Protein AF-A0AA36MBX3-F1 (afdb_monomer_lite)

Secondary structure (DSSP, 8-state):
----S-GGGS--TTHHHHS---HHHHTTSPPPP-S-------HHHHHHHHHHHHHHHSTTTSS-TT--SS----S-TTTS--S---HHHHHHHHHHHHHTTT-GGGT----SS--------SS--GGGG---

pLDDT: mean 80.59, std 15.84, range [25.23, 97.56]

Organism: Cylicocyclus nassatus (NCBI:txid53992)

Radius of gyration: 16.67 Å; chains: 1; bounding box: 42×42×41 Å

Foldseek 3Di:
DDDDLDCLVADDPVLCVLQPDDSVLLSVDDQDDPPDDDADDDPLSVVLVVSLVVLVVVPCNQPNPQADPDFQADPPNRPDGRSHYRSSSSSSSSSVCVVVVSDCVVPDDDDPVDDDDDDDDPDDDVVNVDPD

Structure (mmCIF, N/CA/C/O backbone):
data_AF-A0AA36MBX3-F1
#
_entry.id   AF-A0AA36MBX3-F1
#
loop_
_atom_site.group_PDB
_atom_site.id
_atom_site.type_symbol
_atom_site.label_atom_id
_atom_site.label_alt_id
_atom_site.label_comp_id
_atom_site.label_asym_id
_atom_site.label_entity_id
_atom_site.label_seq_id
_atom_site.pdbx_PDB_ins_code
_atom_site.Cartn_x
_atom_site.Cartn_y
_atom_site.Cartn_z
_atom_site.occupancy
_atom_site.B_iso_or_equiv
_atom_site.auth_seq_id
_atom_site.auth_comp_id
_atom_site.auth_asym_id
_atom_site.auth_atom_id
_atom_site.pdbx_PDB_model_num
ATOM 1 N N . MET A 1 1 ? -0.792 21.726 -11.805 1.00 30.78 1 MET A N 1
ATOM 2 C CA . MET A 1 1 ? 0.435 21.254 -11.129 1.00 30.78 1 MET A CA 1
ATOM 3 C C . MET A 1 1 ? 0.427 21.841 -9.730 1.00 30.78 1 MET A C 1
ATOM 5 O O . MET A 1 1 ? 0.335 23.051 -9.612 1.00 30.78 1 MET A O 1
ATOM 9 N N . GLY A 1 2 ? 0.391 21.002 -8.697 1.00 25.23 2 GLY A N 1
ATOM 10 C CA . GLY A 1 2 ? 0.215 21.434 -7.307 1.00 25.23 2 GLY A CA 1
ATOM 11 C C . GLY A 1 2 ? -0.152 20.247 -6.420 1.00 25.23 2 GLY A C 1
ATOM 12 O O . GLY A 1 2 ? -1.241 20.208 -5.860 1.00 25.23 2 GLY A O 1
ATOM 13 N N . GLY A 1 3 ? 0.713 19.229 -6.388 1.00 30.06 3 GLY A N 1
ATOM 14 C CA . GLY A 1 3 ? 0.575 18.087 -5.484 1.00 30.06 3 GLY A CA 1
ATOM 15 C C . GLY A 1 3 ? 0.949 18.525 -4.072 1.00 30.06 3 GLY A C 1
ATOM 16 O O . GLY A 1 3 ? 2.128 18.625 -3.740 1.00 30.06 3 GLY A O 1
ATOM 17 N N . LEU A 1 4 ? -0.053 18.880 -3.270 1.00 31.73 4 LEU A N 1
ATOM 18 C CA . LEU A 1 4 ? 0.134 19.299 -1.884 1.00 31.73 4 LEU A CA 1
ATOM 19 C C . LEU A 1 4 ? 0.642 18.128 -1.027 1.00 31.73 4 LEU A C 1
ATOM 21 O O . LEU A 1 4 ? 0.039 17.056 -0.965 1.00 31.73 4 LEU A O 1
ATOM 25 N N . ARG A 1 5 ? 1.771 18.387 -0.359 1.00 34.53 5 ARG A N 1
ATOM 26 C CA . ARG A 1 5 ? 2.556 17.526 0.541 1.00 34.53 5 ARG A CA 1
ATOM 27 C C . ARG A 1 5 ? 1.818 17.146 1.841 1.00 34.53 5 ARG A C 1
ATOM 29 O O . ARG A 1 5 ? 2.301 17.446 2.929 1.00 34.53 5 ARG A O 1
ATOM 36 N N . HIS A 1 6 ? 0.664 16.486 1.766 1.00 38.78 6 HIS A N 1
ATOM 37 C CA . HIS A 1 6 ? -0.092 16.090 2.972 1.00 38.78 6 HIS A CA 1
ATOM 38 C C . HIS A 1 6 ? -0.413 14.589 3.074 1.00 38.78 6 HIS A C 1
ATOM 40 O O . HIS A 1 6 ? -1.123 14.162 3.979 1.00 38.78 6 HIS A O 1
ATOM 46 N N . GLN A 1 7 ? 0.188 13.741 2.233 1.00 41.81 7 GLN A N 1
ATOM 47 C CA . GLN A 1 7 ? 0.004 12.279 2.279 1.00 41.81 7 GLN A CA 1
ATOM 48 C C . GLN A 1 7 ? 0.804 11.561 3.387 1.00 41.81 7 GLN A C 1
ATOM 50 O O . GLN A 1 7 ? 0.848 10.333 3.425 1.00 41.81 7 GLN A O 1
ATOM 55 N N . HIS A 1 8 ? 1.412 12.283 4.333 1.00 41.00 8 HIS A N 1
ATOM 56 C CA . HIS A 1 8 ? 2.176 11.677 5.436 1.00 41.00 8 HIS A CA 1
ATOM 57 C C . HIS A 1 8 ? 1.307 11.014 6.516 1.00 41.00 8 HIS A C 1
ATOM 59 O O . HIS A 1 8 ? 1.835 10.342 7.395 1.00 41.00 8 HIS A O 1
ATOM 65 N N . SER A 1 9 ? -0.016 11.151 6.419 1.00 40.88 9 SER A N 1
ATOM 66 C CA . SER A 1 9 ? -0.982 10.447 7.264 1.00 40.88 9 SER A CA 1
ATOM 67 C C . SER A 1 9 ? -1.214 8.988 6.847 1.00 40.88 9 SER A C 1
ATOM 69 O O . SER A 1 9 ? -2.046 8.308 7.448 1.00 40.88 9 SER A O 1
ATOM 71 N N . SER A 1 10 ? -0.538 8.505 5.801 1.00 47.41 10 SER A N 1
ATOM 72 C CA . SER A 1 10 ? -0.934 7.263 5.138 1.00 47.41 10 SER A CA 1
ATOM 73 C C . SER A 1 10 ? -0.532 5.976 5.862 1.00 47.41 10 SER A C 1
ATOM 75 O O . SER A 1 10 ? -0.546 4.913 5.268 1.00 47.41 10 SER A O 1
ATOM 77 N N . THR A 1 11 ? -0.125 6.039 7.126 1.00 52.78 11 THR A N 1
ATOM 78 C CA . THR A 1 11 ? 0.327 4.848 7.850 1.00 52.78 11 THR A CA 1
ATOM 79 C C . THR A 1 11 ? 0.183 5.111 9.329 1.00 52.78 11 THR A C 1
ATOM 81 O O . THR A 1 11 ? 0.957 5.855 9.926 1.00 52.78 11 THR A O 1
ATOM 84 N N . ILE A 1 12 ? -0.876 4.557 9.904 1.00 61.91 12 ILE A N 1
ATOM 85 C CA . ILE A 1 12 ? -1.033 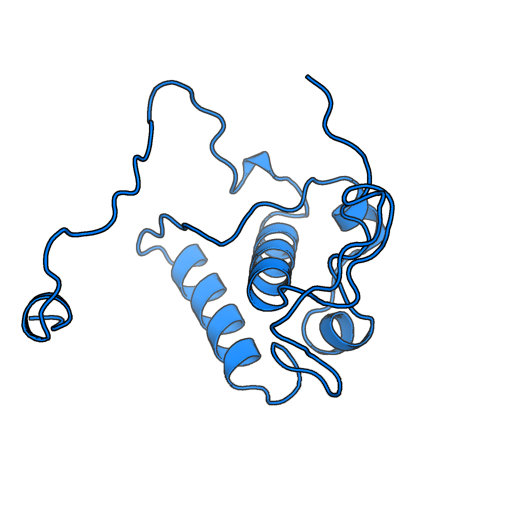4.507 11.352 1.00 61.91 12 ILE A CA 1
ATOM 86 C C . ILE A 1 12 ? 0.076 3.621 11.911 1.00 61.91 12 ILE A C 1
ATOM 88 O O . ILE A 1 12 ? 0.418 2.615 11.295 1.00 61.91 12 ILE A O 1
ATOM 92 N N . PHE A 1 13 ? 0.643 4.025 13.050 1.00 61.78 13 PHE A N 1
ATOM 93 C CA . PHE A 1 13 ? 1.813 3.401 13.677 1.00 61.78 13 PHE A CA 1
ATOM 94 C C . PHE A 1 13 ? 1.751 1.862 13.726 1.00 61.78 13 PHE A C 1
ATOM 96 O O . PHE A 1 13 ? 2.769 1.232 13.468 1.00 61.78 13 PHE A O 1
ATOM 103 N N . GLY A 1 14 ? 0.568 1.270 13.931 1.00 72.19 14 GLY A N 1
ATOM 104 C CA . GLY A 1 14 ? 0.392 -0.188 13.962 1.00 72.19 14 GLY A CA 1
ATOM 105 C C . GLY A 1 14 ? 0.568 -0.910 12.618 1.00 72.19 14 GLY A C 1
ATOM 106 O O . GLY A 1 14 ? 0.960 -2.067 12.598 1.00 72.19 14 GLY A O 1
ATOM 107 N N . LEU A 1 15 ? 0.363 -0.256 11.467 1.00 82.56 15 LEU A N 1
ATOM 108 C CA . LEU A 1 15 ? 0.499 -0.940 10.170 1.00 82.56 15 LEU A CA 1
ATOM 109 C C . LEU A 1 15 ? 1.952 -1.361 9.881 1.00 82.56 15 LEU A C 1
ATOM 111 O O . LEU A 1 15 ? 2.191 -2.373 9.226 1.00 82.56 15 LEU A O 1
ATOM 115 N N . TYR A 1 16 ? 2.929 -0.608 10.391 1.00 86.38 16 TYR A N 1
ATOM 116 C CA . TYR A 1 16 ? 4.344 -0.941 10.226 1.00 86.38 16 TYR A CA 1
ATOM 117 C C . TYR A 1 16 ? 4.797 -2.137 11.069 1.00 86.38 16 TYR A C 1
ATOM 119 O O . TYR A 1 16 ? 5.860 -2.686 10.788 1.00 86.38 16 TYR A O 1
ATOM 127 N N . GLU A 1 17 ? 4.011 -2.547 12.068 1.00 87.81 17 GLU A N 1
ATOM 128 C CA . GLU A 1 17 ? 4.270 -3.767 12.842 1.00 87.81 17 GLU A CA 1
ATOM 129 C C . GLU A 1 17 ? 4.025 -5.016 11.985 1.00 87.81 17 GLU A C 1
ATOM 131 O O . GLU A 1 17 ? 4.777 -5.983 12.070 1.00 87.81 17 GLU A O 1
ATOM 136 N N . TYR A 1 18 ? 3.029 -4.958 11.097 1.00 91.44 18 TYR A N 1
ATOM 137 C CA . TYR A 1 18 ? 2.689 -6.042 10.174 1.00 91.44 18 TYR A CA 1
ATOM 138 C C . TYR A 1 18 ? 3.470 -5.980 8.862 1.00 91.44 18 TYR A C 1
ATOM 140 O O . TYR A 1 18 ? 3.856 -7.011 8.316 1.00 91.44 18 TYR A O 1
ATOM 148 N N . LEU A 1 19 ? 3.698 -4.770 8.341 1.00 92.62 19 LEU A N 1
ATOM 149 C CA . LEU A 1 19 ? 4.383 -4.537 7.069 1.00 92.62 19 LEU A CA 1
ATOM 150 C C . LEU A 1 19 ? 5.565 -3.575 7.263 1.00 92.62 19 LEU A C 1
ATOM 152 O O . LEU A 1 19 ? 5.449 -2.376 6.973 1.00 92.62 19 LEU A O 1
ATOM 156 N N . PRO A 1 20 ? 6.720 -4.081 7.737 1.00 91.69 20 PRO A N 1
ATOM 157 C CA . PRO A 1 20 ? 7.916 -3.271 7.915 1.00 91.69 20 PRO A CA 1
ATOM 158 C C . PRO A 1 20 ? 8.347 -2.604 6.607 1.00 91.69 20 PRO A C 1
ATOM 160 O O . PRO A 1 20 ? 8.312 -3.201 5.530 1.00 91.69 20 PRO A O 1
ATOM 163 N N . THR A 1 21 ? 8.773 -1.346 6.683 1.00 91.44 21 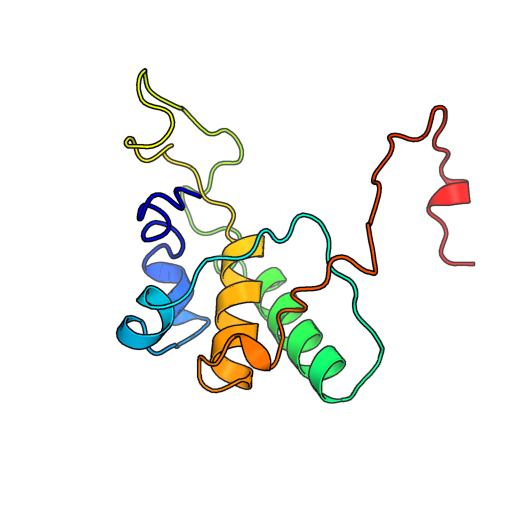THR A N 1
ATOM 164 C CA . THR A 1 21 ? 9.233 -0.589 5.513 1.00 91.44 21 THR A CA 1
ATOM 165 C C . THR A 1 21 ? 10.196 0.521 5.912 1.00 91.44 21 THR A C 1
ATOM 167 O O . THR A 1 21 ? 10.225 0.975 7.058 1.00 91.44 21 THR A O 1
ATOM 170 N N . ASN A 1 22 ? 10.970 1.015 4.947 1.00 91.19 22 ASN A N 1
ATOM 171 C CA . ASN A 1 22 ? 11.764 2.217 5.135 1.00 91.19 22 ASN A CA 1
ATOM 172 C C . ASN A 1 22 ? 10.867 3.461 5.045 1.00 91.19 22 A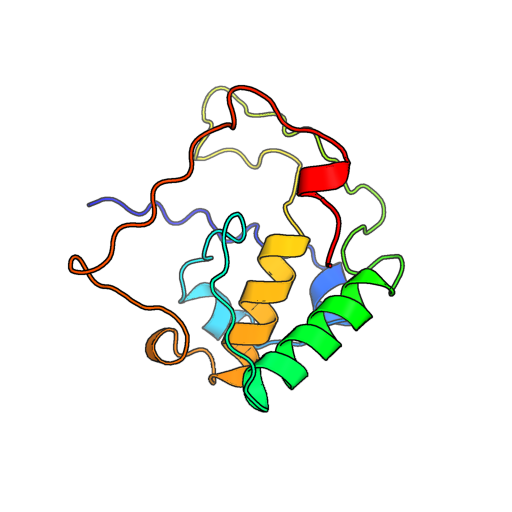SN A C 1
ATOM 174 O O . ASN A 1 22 ? 10.605 4.000 3.969 1.00 91.19 22 ASN A O 1
ATOM 178 N N . THR A 1 23 ? 10.416 3.947 6.200 1.00 86.31 23 THR A N 1
ATOM 179 C CA . THR A 1 23 ? 9.508 5.100 6.290 1.00 86.31 23 THR A CA 1
ATOM 180 C C . THR A 1 23 ? 10.119 6.400 5.761 1.00 86.31 23 THR A C 1
ATOM 182 O O . THR A 1 23 ? 9.378 7.283 5.327 1.00 86.31 23 THR A O 1
ATOM 185 N N . LYS A 1 24 ? 11.454 6.540 5.755 1.00 88.44 24 LYS A N 1
ATOM 186 C CA . LYS A 1 24 ? 12.131 7.713 5.177 1.00 88.44 24 LYS A CA 1
ATOM 187 C C . LYS A 1 24 ? 12.023 7.712 3.656 1.00 88.44 24 LYS A C 1
ATOM 189 O O . LYS A 1 24 ? 11.722 8.754 3.084 1.00 88.44 24 LYS A O 1
ATOM 194 N N . GLU A 1 25 ? 12.223 6.562 3.019 1.00 89.00 25 GLU A N 1
ATOM 195 C CA . GLU A 1 25 ? 12.080 6.415 1.565 1.00 89.00 25 GLU A CA 1
ATOM 196 C C . GLU A 1 25 ? 10.612 6.467 1.134 1.00 89.00 25 GLU A C 1
ATOM 198 O O . GLU A 1 25 ? 10.275 7.144 0.166 1.00 89.00 25 GLU A O 1
ATOM 203 N N . LEU A 1 26 ? 9.711 5.843 1.899 1.00 85.50 26 LEU A N 1
ATOM 204 C CA . LEU A 1 26 ? 8.276 5.853 1.608 1.00 85.50 26 LEU A CA 1
ATOM 205 C C . LEU A 1 26 ? 7.714 7.281 1.549 1.00 85.50 26 LEU A C 1
ATOM 207 O O . LEU A 1 26 ? 6.944 7.607 0.652 1.00 85.50 26 LEU A O 1
ATOM 211 N N . LYS A 1 27 ? 8.163 8.162 2.453 1.00 82.50 27 LYS A N 1
ATOM 212 C CA . LYS A 1 27 ? 7.760 9.578 2.494 1.00 82.50 27 LYS A CA 1
ATOM 213 C C . LYS A 1 27 ? 8.233 10.405 1.293 1.00 82.50 27 LYS A C 1
ATOM 215 O O . LYS A 1 27 ? 7.730 11.512 1.118 1.00 82.50 27 LYS A O 1
ATOM 220 N N . LYS A 1 28 ? 9.188 9.916 0.493 1.00 85.00 28 LYS A N 1
ATOM 221 C CA . LYS A 1 28 ? 9.640 10.598 -0.733 1.00 85.00 28 LYS A CA 1
ATOM 222 C C . LYS A 1 28 ? 8.686 10.378 -1.907 1.00 85.00 28 LYS A C 1
ATOM 224 O O . LYS A 1 28 ? 8.745 11.132 -2.874 1.00 85.00 28 LYS A O 1
ATOM 229 N N . ASN A 1 29 ? 7.829 9.363 -1.822 1.00 78.75 29 ASN A N 1
ATOM 230 C CA . ASN A 1 29 ? 6.902 8.986 -2.877 1.00 78.75 29 ASN A CA 1
ATOM 231 C C . ASN A 1 29 ? 5.484 9.488 -2.591 1.00 78.75 29 ASN A C 1
ATOM 233 O O . ASN A 1 29 ? 5.081 9.692 -1.446 1.00 78.75 29 ASN A O 1
ATOM 237 N N . GLU A 1 30 ? 4.718 9.669 -3.663 1.00 81.44 30 GLU A N 1
ATOM 238 C CA . GLU A 1 30 ? 3.280 9.898 -3.570 1.00 81.44 30 GLU A CA 1
ATOM 239 C C . GLU A 1 30 ? 2.582 8.593 -3.167 1.00 81.44 30 GLU A C 1
ATOM 241 O O . GLU A 1 30 ? 2.942 7.512 -3.628 1.00 81.44 30 GLU A O 1
ATOM 246 N N . CYS A 1 31 ? 1.553 8.693 -2.332 1.00 78.75 31 CYS A N 1
ATOM 247 C CA . CYS A 1 31 ? 0.603 7.613 -2.122 1.00 78.75 31 CYS A CA 1
ATOM 248 C C . CYS A 1 31 ? -0.374 7.568 -3.298 1.00 78.75 31 CYS A C 1
ATOM 250 O O . CYS A 1 31 ? -1.097 8.534 -3.571 1.00 78.75 31 CYS A O 1
ATOM 252 N N . TYR A 1 32 ? -0.423 6.425 -3.969 1.00 84.38 32 TYR A N 1
ATOM 253 C CA . TYR A 1 32 ? -1.314 6.179 -5.092 1.00 84.38 32 TYR A CA 1
ATOM 254 C C . TYR A 1 32 ? -2.684 5.718 -4.602 1.00 84.38 32 TYR A C 1
ATOM 256 O O . TYR A 1 32 ? -2.800 4.951 -3.644 1.00 84.38 32 TYR A O 1
ATOM 264 N N . ALA A 1 33 ? -3.738 6.202 -5.257 1.00 79.75 33 ALA A N 1
ATOM 265 C CA . ALA A 1 33 ? -5.099 5.802 -4.935 1.00 79.75 33 ALA A CA 1
ATOM 266 C C . ALA A 1 33 ? -5.313 4.314 -5.253 1.00 79.75 33 ALA A C 1
ATOM 268 O O . ALA A 1 33 ? -5.032 3.881 -6.365 1.00 79.75 33 ALA A O 1
ATOM 269 N N . ALA A 1 34 ? -5.890 3.558 -4.317 1.00 76.94 34 ALA A N 1
ATOM 270 C CA . ALA A 1 34 ? -6.196 2.133 -4.506 1.00 76.94 34 ALA A CA 1
ATOM 271 C C . ALA A 1 34 ? -7.644 1.883 -4.960 1.00 76.94 34 ALA A C 1
ATOM 273 O O . ALA A 1 34 ? -8.155 0.772 -4.893 1.00 76.94 34 ALA A O 1
ATOM 274 N N . GLY A 1 35 ? -8.345 2.924 -5.423 1.00 76.31 35 GLY A N 1
ATOM 275 C CA . GLY A 1 35 ? -9.729 2.799 -5.891 1.00 76.31 35 GLY A CA 1
ATOM 276 C C . GLY A 1 35 ? -9.879 2.039 -7.214 1.00 76.31 35 GLY A C 1
ATOM 277 O O . GLY A 1 35 ? -11.000 1.715 -7.600 1.00 76.31 35 GLY A O 1
ATOM 278 N N . PHE A 1 36 ? -8.788 1.805 -7.939 1.00 79.25 36 PHE A N 1
ATOM 279 C CA . PHE A 1 36 ? -8.748 1.014 -9.162 1.00 79.25 36 PHE A CA 1
ATOM 280 C C . PHE A 1 36 ? -7.337 0.449 -9.322 1.00 79.25 36 PHE A C 1
ATOM 282 O O . PHE A 1 36 ? -6.374 1.212 -9.289 1.00 79.25 36 PHE A O 1
ATOM 289 N N . ALA A 1 37 ? -7.227 -0.863 -9.511 1.00 79.56 37 ALA A N 1
ATOM 290 C CA . ALA A 1 37 ? -5.973 -1.539 -9.805 1.00 79.56 37 ALA A CA 1
ATOM 291 C C . ALA A 1 37 ? -6.148 -2.383 -11.068 1.00 79.56 37 ALA A C 1
ATOM 293 O O . ALA A 1 37 ? -7.154 -3.073 -11.227 1.00 79.56 37 ALA A O 1
ATOM 294 N N . PHE A 1 38 ? -5.162 -2.322 -11.959 1.00 82.75 38 PHE A N 1
ATOM 295 C CA . PHE A 1 38 ? -5.043 -3.246 -13.077 1.00 82.75 38 PHE A CA 1
ATOM 296 C C . PHE A 1 38 ? -3.950 -4.253 -12.729 1.00 82.75 38 PHE A C 1
ATOM 298 O O . PHE A 1 38 ? -2.775 -3.897 -12.681 1.00 82.75 38 PHE A O 1
ATOM 305 N N . ALA A 1 39 ? -4.353 -5.486 -12.431 1.00 84.81 39 ALA A N 1
ATOM 306 C CA . ALA A 1 39 ? -3.459 -6.561 -12.029 1.00 84.81 39 ALA A CA 1
ATOM 307 C C . ALA A 1 39 ? -3.451 -7.647 -13.109 1.00 84.81 39 ALA A C 1
ATOM 309 O O . ALA A 1 39 ? -4.503 -8.143 -13.507 1.00 84.81 39 ALA A O 1
ATOM 310 N N . VAL A 1 40 ? -2.260 -8.019 -13.575 1.00 89.25 40 VAL A N 1
ATOM 311 C CA . VAL A 1 40 ? -2.053 -9.130 -14.512 1.00 89.25 40 VAL A CA 1
ATOM 312 C C . VAL A 1 40 ? -1.393 -10.287 -13.778 1.00 89.25 40 VAL A C 1
ATOM 314 O O . VAL A 1 40 ? -0.567 -10.077 -12.896 1.00 89.25 40 VAL A O 1
ATOM 317 N N . ARG A 1 41 ? -1.751 -11.528 -14.114 1.00 93.06 41 ARG A N 1
ATOM 318 C CA . ARG A 1 41 ? -1.229 -12.702 -13.405 1.00 93.06 41 ARG A CA 1
ATOM 319 C C . ARG A 1 41 ? 0.253 -12.931 -13.733 1.00 93.06 41 ARG A C 1
ATOM 321 O O . ARG A 1 41 ? 0.580 -13.583 -14.717 1.00 93.06 41 ARG A O 1
ATOM 328 N N . THR A 1 42 ? 1.132 -12.429 -12.873 1.00 94.62 42 THR A N 1
ATOM 329 C CA . THR A 1 42 ? 2.584 -12.681 -12.870 1.00 94.62 42 THR A CA 1
ATOM 330 C C . THR A 1 42 ? 3.023 -13.211 -11.506 1.00 94.62 42 THR A C 1
ATOM 332 O O . THR A 1 42 ? 2.264 -13.108 -10.542 1.00 94.62 42 THR A O 1
ATOM 335 N N . ALA A 1 43 ? 4.233 -13.774 -11.401 1.00 95.56 43 ALA A N 1
ATOM 336 C CA . ALA A 1 43 ? 4.778 -14.221 -10.115 1.00 95.56 43 ALA A CA 1
ATOM 337 C C . ALA A 1 43 ? 4.794 -13.077 -9.082 1.00 95.56 43 ALA A C 1
ATOM 339 O O . ALA A 1 43 ? 4.267 -13.247 -7.986 1.00 95.56 43 ALA A O 1
ATOM 340 N N . ASP A 1 44 ? 5.268 -11.894 -9.482 1.00 92.50 44 ASP A N 1
ATOM 341 C CA . ASP A 1 44 ? 5.292 -10.694 -8.635 1.00 92.50 44 ASP A CA 1
ATOM 342 C C . ASP A 1 44 ? 3.887 -10.275 -8.192 1.00 92.50 44 ASP A C 1
ATOM 344 O O . ASP A 1 44 ? 3.649 -10.014 -7.017 1.00 92.50 44 ASP A O 1
ATOM 348 N N . THR A 1 45 ? 2.918 -10.256 -9.113 1.00 93.56 45 THR A N 1
ATOM 349 C CA . THR A 1 45 ? 1.541 -9.861 -8.780 1.00 93.56 45 THR A CA 1
ATOM 350 C C . THR A 1 45 ? 0.887 -10.866 -7.837 1.00 93.56 45 THR A C 1
ATOM 352 O O . THR A 1 45 ? 0.176 -10.478 -6.915 1.00 93.56 45 THR A O 1
ATOM 355 N N . VAL A 1 46 ? 1.136 -12.162 -8.039 1.00 96.25 46 VAL A N 1
ATOM 356 C CA . VAL A 1 46 ? 0.658 -13.212 -7.136 1.00 96.25 46 VAL A CA 1
ATOM 357 C C . VAL A 1 46 ? 1.275 -13.042 -5.749 1.00 96.25 46 VAL A C 1
ATOM 359 O O . VAL A 1 46 ? 0.551 -13.124 -4.761 1.00 96.25 46 VAL A O 1
ATOM 362 N N . GLU A 1 47 ? 2.574 -12.765 -5.660 1.00 96.62 47 GLU A N 1
ATOM 363 C CA . GLU A 1 47 ? 3.258 -12.528 -4.387 1.00 96.62 47 GLU A CA 1
ATOM 364 C C . GLU A 1 47 ? 2.703 -11.293 -3.664 1.00 96.62 47 GLU A C 1
ATOM 366 O O . GLU A 1 47 ? 2.349 -11.367 -2.488 1.00 96.62 47 GLU A O 1
ATOM 371 N N . LEU A 1 48 ? 2.507 -10.188 -4.386 1.00 95.81 48 LEU A N 1
ATOM 372 C CA . LEU A 1 48 ? 1.880 -8.981 -3.856 1.00 95.81 48 LEU A CA 1
ATOM 373 C C . LEU A 1 48 ? 0.470 -9.251 -3.316 1.00 95.81 48 LEU A C 1
ATOM 375 O O . LEU A 1 48 ? 0.138 -8.825 -2.210 1.00 95.81 48 LEU A O 1
ATOM 379 N N . ILE A 1 49 ? -0.362 -9.963 -4.084 1.00 95.06 49 ILE A N 1
ATOM 380 C CA . ILE A 1 49 ? -1.739 -10.276 -3.687 1.00 95.06 49 ILE A CA 1
ATOM 381 C C . ILE A 1 49 ? -1.754 -11.199 -2.468 1.00 95.06 49 ILE A C 1
ATOM 383 O O . ILE A 1 49 ? -2.579 -10.986 -1.584 1.00 95.06 49 ILE A O 1
ATOM 387 N N . LYS A 1 50 ? -0.844 -12.179 -2.365 1.00 97.06 50 LYS A N 1
ATOM 388 C CA . LYS A 1 50 ? -0.733 -13.020 -1.161 1.00 97.06 50 LYS A CA 1
ATOM 389 C C . LYS A 1 50 ? -0.519 -12.165 0.084 1.00 97.06 50 LYS A C 1
ATOM 391 O O . LYS A 1 50 ? -1.282 -12.298 1.033 1.00 97.06 50 LYS A O 1
ATOM 396 N N . TRP A 1 51 ? 0.465 -11.265 0.074 1.00 97.56 51 TRP A N 1
ATOM 397 C CA . TRP A 1 51 ? 0.739 -10.389 1.219 1.00 97.56 51 TRP A CA 1
ATOM 398 C C . TRP A 1 51 ? -0.415 -9.436 1.523 1.00 97.56 51 TRP A C 1
ATOM 400 O O . TRP A 1 51 ? -0.750 -9.214 2.687 1.00 97.56 51 TRP A O 1
ATOM 410 N N . TYR A 1 52 ? -1.066 -8.917 0.483 1.00 95.69 52 TYR A N 1
ATOM 411 C CA . TYR A 1 52 ? -2.255 -8.088 0.632 1.00 95.69 52 TYR A CA 1
ATOM 412 C C . TYR A 1 52 ? -3.396 -8.850 1.324 1.00 95.69 52 TYR A C 1
ATOM 414 O O . TYR A 1 52 ? -3.977 -8.350 2.285 1.00 95.69 52 TYR A O 1
ATOM 422 N N . VAL A 1 53 ? -3.683 -10.079 0.880 1.00 96.06 53 VAL A N 1
ATOM 423 C CA . VAL A 1 53 ? -4.714 -10.949 1.465 1.00 96.06 53 VAL A CA 1
ATOM 424 C C . VAL A 1 53 ? -4.342 -11.370 2.885 1.00 96.06 53 VAL A C 1
ATOM 426 O O . VAL A 1 53 ? -5.200 -11.327 3.757 1.00 96.06 53 VAL A O 1
ATOM 429 N N . LEU A 1 54 ? -3.079 -11.709 3.158 1.00 97.06 54 LEU A N 1
ATOM 430 C CA . LEU A 1 54 ? -2.618 -12.037 4.511 1.00 97.06 54 LEU A CA 1
ATOM 431 C C . LEU A 1 54 ? -2.854 -10.876 5.487 1.00 97.06 54 LEU A C 1
ATOM 433 O O . LEU A 1 54 ? -3.397 -11.096 6.563 1.00 97.06 54 LEU A O 1
ATOM 437 N N . CYS A 1 55 ? -2.541 -9.638 5.096 1.00 95.38 55 CYS A N 1
ATOM 438 C CA . CYS A 1 55 ? -2.856 -8.465 5.917 1.00 95.38 55 CYS A CA 1
ATOM 439 C C . CYS A 1 55 ? -4.371 -8.224 6.047 1.00 95.38 55 CYS A C 1
ATOM 441 O O . CYS A 1 55 ? -4.832 -7.762 7.082 1.00 95.38 55 CYS A O 1
ATOM 443 N N . ALA A 1 56 ? -5.182 -8.552 5.040 1.00 94.44 56 ALA A N 1
ATOM 444 C CA . ALA A 1 56 ? -6.638 -8.470 5.175 1.00 94.44 56 ALA A CA 1
ATOM 445 C C . ALA A 1 56 ? -7.212 -9.525 6.146 1.00 94.44 56 ALA A C 1
ATOM 447 O O . ALA A 1 56 ? -8.256 -9.292 6.752 1.00 94.44 56 ALA A O 1
ATOM 448 N N . LEU A 1 57 ? -6.545 -10.677 6.277 1.00 96.19 57 LEU A N 1
ATOM 449 C CA . LEU A 1 57 ? -6.915 -11.756 7.199 1.00 96.19 57 LEU A CA 1
ATOM 450 C C . LEU A 1 57 ? -6.391 -11.530 8.624 1.00 96.19 57 LEU A C 1
ATOM 452 O O . LEU A 1 57 ? -6.949 -12.080 9.572 1.00 96.19 57 LEU A O 1
ATOM 456 N N . GLU A 1 58 ? -5.349 -10.717 8.781 1.00 95.00 58 GLU A N 1
ATOM 457 C CA . GLU A 1 58 ? -4.842 -10.294 10.080 1.00 95.00 58 GLU A CA 1
ATOM 458 C C . GLU A 1 58 ? -5.725 -9.183 10.661 1.00 95.00 58 GLU A C 1
ATOM 460 O O . GLU A 1 58 ? -5.836 -8.089 10.099 1.00 95.00 58 GLU A O 1
ATOM 465 N N . LYS A 1 59 ? -6.350 -9.478 11.806 1.00 91.44 59 LYS A N 1
ATOM 466 C CA . LYS A 1 59 ? -7.476 -8.722 12.374 1.00 91.44 59 LYS A CA 1
ATOM 467 C C . LYS A 1 59 ? -7.232 -7.214 12.421 1.00 91.44 59 LYS A C 1
ATOM 469 O O . LYS A 1 59 ? -8.106 -6.441 12.029 1.00 91.44 59 LYS A O 1
ATOM 474 N N . ASP A 1 60 ? -6.053 -6.808 12.880 1.00 91.00 60 ASP A N 1
ATOM 475 C CA . ASP A 1 60 ? -5.748 -5.403 13.150 1.00 91.00 60 ASP A CA 1
ATOM 476 C C . ASP A 1 60 ? -4.879 -4.751 12.052 1.00 91.00 60 ASP A C 1
ATOM 478 O O . ASP A 1 60 ? -4.577 -3.561 12.137 1.00 91.00 60 ASP A O 1
ATOM 482 N N . CYS A 1 61 ? -4.516 -5.466 10.978 1.00 91.06 61 CYS A N 1
ATOM 483 C CA . CYS A 1 61 ? -3.632 -4.923 9.938 1.00 91.06 61 CYS A CA 1
ATOM 484 C C . CYS A 1 61 ? -4.356 -3.913 9.023 1.00 91.06 61 CYS A C 1
ATOM 486 O O . CYS A 1 61 ? -3.928 -2.763 8.898 1.00 91.06 61 CYS A O 1
ATOM 488 N N . MET A 1 62 ? -5.497 -4.289 8.426 1.00 90.00 62 MET A N 1
ATOM 489 C CA . MET A 1 62 ? -6.332 -3.373 7.617 1.00 90.00 62 MET A CA 1
ATOM 490 C C . MET A 1 62 ? -7.490 -2.719 8.387 1.00 90.00 62 MET A C 1
ATOM 492 O O . MET A 1 62 ? -8.170 -1.844 7.843 1.00 90.00 62 MET A O 1
ATOM 496 N N . ALA A 1 63 ? -7.726 -3.122 9.635 1.00 87.88 63 ALA A N 1
ATOM 497 C CA . ALA A 1 63 ? -8.812 -2.611 10.470 1.00 87.88 63 ALA A CA 1
ATOM 498 C C . ALA A 1 63 ? -8.393 -2.458 11.947 1.00 87.88 63 ALA A C 1
ATOM 500 O O . ALA A 1 63 ? -9.070 -2.991 12.827 1.00 87.88 63 ALA A O 1
ATOM 501 N N . PRO A 1 64 ? -7.301 -1.727 12.251 1.00 86.38 64 PRO A N 1
ATOM 502 C CA . PRO A 1 64 ? -6.817 -1.608 13.623 1.00 86.38 64 PRO A CA 1
ATOM 503 C C . PRO A 1 64 ? -7.857 -0.959 14.549 1.00 86.38 64 PRO A C 1
ATOM 505 O O . PRO A 1 64 ? -8.720 -0.201 14.083 1.00 86.38 64 PRO A O 1
ATOM 508 N N . PRO A 1 65 ? -7.753 -1.167 15.875 1.00 85.56 65 PRO A N 1
ATOM 509 C CA . PRO A 1 65 ? -8.640 -0.543 16.847 1.00 85.56 65 PRO A CA 1
ATOM 510 C C . PRO A 1 65 ? -8.768 0.972 16.633 1.00 85.56 65 PRO A C 1
ATOM 512 O O . PRO A 1 65 ? -7.782 1.705 16.562 1.00 85.56 65 PRO A O 1
ATOM 515 N N . GLY A 1 66 ? -10.008 1.453 16.513 1.00 82.25 66 GLY A N 1
ATOM 516 C CA . GLY A 1 66 ? -10.300 2.864 16.247 1.00 82.25 66 GLY A CA 1
ATOM 517 C C . GLY A 1 66 ? -10.341 3.257 14.766 1.00 82.25 66 GLY A C 1
ATOM 518 O O . GLY A 1 66 ? -10.624 4.423 14.477 1.00 82.25 66 GLY A O 1
ATOM 519 N N . ALA A 1 67 ? -10.130 2.318 13.836 1.00 83.69 67 ALA A N 1
ATOM 520 C CA . ALA A 1 67 ? -10.402 2.514 12.415 1.00 83.69 67 ALA A CA 1
ATOM 521 C C . ALA A 1 67 ? -11.873 2.907 12.182 1.00 83.69 67 ALA A C 1
ATOM 523 O O . ALA A 1 67 ? -12.798 2.357 12.783 1.00 83.69 67 ALA A O 1
ATOM 524 N N . LYS A 1 68 ? -12.099 3.887 11.300 1.00 83.25 68 LYS A N 1
ATOM 525 C CA . LYS A 1 68 ? -13.431 4.423 10.984 1.00 83.25 68 LYS A CA 1
ATOM 526 C C . LYS A 1 68 ? -13.580 4.614 9.483 1.00 83.25 68 LYS A C 1
ATOM 528 O O . LYS A 1 68 ? -12.687 5.149 8.832 1.00 83.25 68 LYS A O 1
ATOM 533 N N . LEU A 1 69 ? -14.749 4.247 8.957 1.00 79.25 69 LEU A N 1
ATOM 534 C CA . LEU A 1 69 ? -15.100 4.453 7.547 1.00 79.25 69 LEU A CA 1
ATOM 535 C C . LEU A 1 69 ? -15.401 5.923 7.229 1.00 79.25 69 LEU A C 1
ATOM 537 O O . LEU A 1 69 ? -15.074 6.413 6.150 1.00 79.25 69 LEU A O 1
ATOM 541 N N . LYS A 1 70 ? -16.049 6.635 8.160 1.00 80.75 70 LYS A N 1
ATOM 542 C CA . LYS A 1 70 ? -16.467 8.023 7.957 1.00 80.75 70 LYS A CA 1
ATOM 543 C C . LYS A 1 70 ? -15.347 8.984 8.343 1.00 80.75 70 LYS A C 1
ATOM 545 O O . LYS A 1 70 ? -14.913 9.023 9.490 1.00 80.75 70 LYS A O 1
ATOM 550 N N . CYS A 1 71 ? -14.950 9.796 7.375 1.00 77.75 71 CYS A N 1
ATOM 551 C CA . CYS A 1 71 ? -14.007 10.890 7.539 1.00 77.75 71 CYS A CA 1
ATOM 552 C C . CYS A 1 71 ? -14.720 12.171 7.970 1.00 77.75 71 CYS A C 1
ATOM 554 O O . CYS A 1 71 ? -15.773 12.506 7.423 1.00 77.75 71 CYS A O 1
ATOM 556 N N . SER A 1 72 ? -14.133 12.902 8.916 1.00 77.44 72 SER A N 1
ATOM 557 C CA . SER A 1 72 ? -14.602 14.229 9.314 1.00 77.44 72 SER A CA 1
ATOM 558 C C . SER A 1 72 ? -13.614 15.271 8.820 1.00 77.44 72 SER A C 1
ATOM 560 O O . SER A 1 72 ? -12.540 15.438 9.390 1.00 77.44 72 SER A O 1
ATOM 562 N N . PHE A 1 73 ? -13.980 15.972 7.754 1.00 75.31 73 PHE A N 1
ATOM 563 C CA . PHE A 1 73 ? -13.165 17.046 7.202 1.00 75.31 73 PHE A CA 1
ATOM 564 C C . PHE A 1 73 ? -13.543 18.369 7.874 1.00 75.31 73 PHE A C 1
ATOM 566 O O . PHE A 1 73 ? -14.722 18.717 7.944 1.00 75.31 73 PHE A O 1
ATOM 573 N N . GLY A 1 74 ? -12.548 19.097 8.387 1.00 71.38 74 GLY A N 1
ATOM 574 C CA . GLY A 1 74 ? -12.732 20.473 8.850 1.00 71.38 74 GLY A CA 1
ATOM 575 C C . GLY A 1 74 ? -12.935 21.449 7.684 1.00 71.38 74 GLY A C 1
ATOM 576 O O . GLY A 1 74 ? -13.041 21.047 6.526 1.00 71.38 74 GLY A O 1
ATOM 577 N N . LYS A 1 75 ? -12.939 22.758 7.978 1.00 76.19 75 LYS A N 1
ATOM 578 C CA . LYS A 1 75 ? -13.032 23.814 6.947 1.00 76.19 75 LYS A CA 1
ATOM 579 C C . LYS A 1 75 ? -11.919 23.703 5.899 1.00 76.19 75 LYS A C 1
ATOM 581 O O . LYS A 1 75 ? -12.157 23.956 4.722 1.00 76.19 75 LYS A O 1
ATOM 586 N N . ASP A 1 76 ? -10.730 23.280 6.326 1.00 76.12 76 ASP A N 1
ATOM 587 C CA . ASP A 1 76 ? -9.632 22.932 5.435 1.00 76.12 76 ASP A CA 1
ATOM 588 C C . ASP A 1 76 ? -9.558 21.413 5.233 1.00 76.12 76 ASP A C 1
ATOM 590 O O . ASP A 1 76 ? -8.923 20.677 5.993 1.00 76.12 76 ASP A O 1
ATOM 594 N N . LYS A 1 77 ? -10.215 20.957 4.165 1.00 62.12 77 LYS A N 1
ATOM 595 C CA . LYS A 1 77 ? -10.232 19.559 3.710 1.00 62.12 77 LYS A CA 1
ATOM 596 C C . LYS A 1 77 ? -8.862 19.016 3.276 1.00 62.12 77 LYS A C 1
ATOM 598 O O . LYS A 1 77 ? -8.752 17.811 3.065 1.00 62.12 77 LYS A O 1
ATOM 603 N N . HIS A 1 78 ? -7.857 19.874 3.082 1.00 62.25 78 HIS A N 1
ATOM 604 C CA . HIS A 1 78 ? -6.542 19.484 2.568 1.00 62.25 78 HIS A CA 1
ATOM 605 C C . HIS A 1 78 ? -5.411 19.643 3.593 1.00 62.25 78 HIS A C 1
ATOM 607 O O . HIS A 1 78 ? -4.431 18.908 3.498 1.00 62.25 78 HIS A O 1
ATOM 613 N N . GLY A 1 79 ? -5.548 20.539 4.573 1.00 59.69 79 GLY A N 1
ATOM 614 C CA . GLY A 1 79 ? -4.586 20.727 5.666 1.00 59.69 79 GLY A CA 1
ATOM 615 C C . GLY A 1 79 ? -4.988 20.096 7.003 1.00 59.69 79 GLY A C 1
ATOM 616 O O . GLY A 1 79 ? -4.149 19.993 7.895 1.00 59.69 79 GLY A O 1
ATOM 617 N N . THR A 1 80 ? -6.233 19.626 7.158 1.00 63.06 80 THR A N 1
ATOM 618 C CA . THR A 1 80 ? -6.689 18.963 8.395 1.00 63.06 80 THR A CA 1
ATOM 619 C C . THR A 1 80 ? -6.733 17.448 8.224 1.00 63.06 80 THR A C 1
ATOM 621 O O . THR A 1 80 ? -7.362 16.941 7.292 1.00 63.06 80 THR A O 1
ATOM 624 N N . TYR A 1 81 ? -6.122 16.705 9.152 1.00 68.62 81 TYR A N 1
ATOM 625 C CA . TYR A 1 81 ? -6.281 15.252 9.199 1.00 68.62 81 TYR A CA 1
ATOM 626 C C . TYR A 1 81 ? -7.746 14.877 9.469 1.00 68.62 81 TYR A C 1
ATOM 628 O O . TYR A 1 81 ? -8.357 15.351 10.423 1.00 68.62 81 TYR A O 1
ATOM 636 N N . ALA A 1 82 ? -8.310 14.009 8.628 1.00 65.62 82 ALA A N 1
ATOM 637 C CA . ALA A 1 82 ? -9.745 13.732 8.599 1.00 65.62 82 ALA A CA 1
ATOM 638 C C . ALA A 1 82 ? -10.223 12.675 9.618 1.00 65.62 82 ALA A C 1
ATOM 640 O O . ALA A 1 82 ? -11.355 12.193 9.517 1.00 65.62 82 ALA A O 1
ATOM 641 N N . ASN A 1 83 ? -9.367 12.299 10.580 1.00 70.62 83 ASN A N 1
ATOM 642 C CA . ASN A 1 83 ? -9.630 11.287 11.616 1.00 70.62 83 ASN A CA 1
ATOM 643 C C . ASN A 1 83 ? -10.148 9.941 11.071 1.00 70.62 83 ASN A C 1
ATOM 645 O O . ASN A 1 83 ? -10.904 9.232 11.734 1.00 70.62 83 ASN A O 1
ATOM 649 N N . CYS A 1 84 ? -9.750 9.603 9.850 1.00 76.56 84 CYS A N 1
ATOM 650 C CA . CYS A 1 84 ? -10.066 8.363 9.158 1.00 76.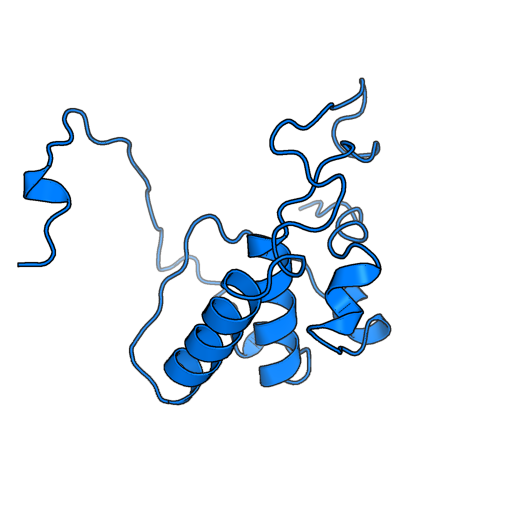56 84 CYS A CA 1
ATOM 651 C C . CYS A 1 84 ? -8.871 7.987 8.282 1.00 76.56 84 CYS A C 1
ATOM 653 O O . CYS A 1 84 ? -8.063 8.846 7.909 1.00 76.56 84 CYS A O 1
ATOM 655 N N . HIS A 1 85 ? -8.787 6.716 7.902 1.00 78.69 85 HIS A N 1
ATOM 656 C CA . HIS A 1 85 ? -7.688 6.252 7.081 1.00 78.69 85 HIS A CA 1
ATOM 657 C C . HIS A 1 85 ? -8.106 5.096 6.161 1.00 78.69 85 HIS A C 1
ATOM 659 O O . HIS A 1 85 ? -8.886 4.232 6.550 1.00 78.69 85 HIS A O 1
ATOM 665 N N . ARG A 1 86 ? -7.601 5.099 4.920 1.00 84.50 86 ARG A N 1
ATOM 666 C CA . ARG A 1 86 ? -7.779 4.014 3.942 1.00 84.50 86 ARG A CA 1
ATOM 667 C C . ARG A 1 86 ? -6.612 3.038 4.066 1.00 84.50 86 ARG A C 1
ATOM 669 O O . ARG A 1 86 ? -5.650 3.129 3.311 1.00 84.50 86 ARG A O 1
ATOM 676 N N . TYR A 1 87 ? -6.680 2.150 5.055 1.00 87.50 87 TYR A N 1
ATOM 677 C CA . TYR A 1 87 ? -5.613 1.183 5.351 1.00 87.50 87 TYR A CA 1
ATOM 678 C C . TYR A 1 87 ? -5.347 0.237 4.179 1.00 87.50 87 TYR A C 1
ATOM 680 O O . TYR A 1 87 ? -4.197 -0.048 3.871 1.00 87.50 87 TYR A O 1
ATOM 688 N N . ASP A 1 88 ? -6.401 -0.166 3.473 1.00 89.56 88 ASP A N 1
ATOM 689 C CA . ASP A 1 88 ? -6.342 -0.950 2.241 1.00 89.56 88 ASP A CA 1
ATOM 690 C C . ASP A 1 88 ? -5.468 -0.277 1.167 1.00 89.56 88 ASP A C 1
ATOM 692 O O . ASP A 1 88 ? -4.657 -0.927 0.506 1.00 89.56 88 ASP A O 1
ATOM 696 N N . GLN A 1 89 ? -5.581 1.047 1.032 1.00 89.50 89 GLN A N 1
ATOM 697 C CA . GLN A 1 89 ? -4.746 1.835 0.130 1.00 89.50 89 GLN A CA 1
ATOM 698 C C . GLN A 1 89 ? -3.301 1.922 0.622 1.00 89.50 89 GLN A C 1
ATOM 700 O O . GLN A 1 89 ? -2.364 1.897 -0.175 1.00 89.50 89 GLN A O 1
ATOM 705 N N . SER A 1 90 ? -3.096 2.026 1.923 1.00 89.50 90 SER A N 1
ATOM 706 C CA . SER A 1 90 ? -1.762 2.135 2.506 1.00 89.50 90 SER A CA 1
ATOM 707 C C . SER A 1 90 ? -0.977 0.842 2.382 1.00 89.50 90 SER A C 1
ATOM 709 O O . SER A 1 90 ? 0.175 0.874 1.956 1.00 89.50 90 SER A O 1
ATOM 711 N N . VAL A 1 91 ? -1.619 -0.294 2.656 1.00 93.06 91 VAL A N 1
ATOM 712 C CA . VAL A 1 91 ? -1.024 -1.625 2.511 1.00 93.06 91 VAL A CA 1
ATOM 713 C C . VAL A 1 91 ? -0.483 -1.823 1.102 1.00 93.06 91 VAL A C 1
ATOM 715 O O . VAL A 1 91 ? 0.690 -2.153 0.949 1.00 93.06 91 VAL A O 1
ATOM 718 N N . ILE A 1 92 ? -1.284 -1.558 0.063 1.00 92.38 92 ILE A N 1
ATOM 719 C CA . ILE A 1 92 ? -0.816 -1.779 -1.311 1.00 92.38 92 ILE A CA 1
ATOM 720 C C . ILE A 1 92 ? 0.357 -0.860 -1.679 1.00 92.38 92 ILE A C 1
ATOM 722 O O . ILE A 1 92 ? 1.280 -1.297 -2.359 1.00 92.38 92 ILE A O 1
ATOM 726 N N . ASN A 1 93 ? 0.379 0.383 -1.185 1.00 91.62 93 ASN A N 1
ATOM 727 C CA . ASN A 1 93 ? 1.501 1.297 -1.415 1.00 91.62 93 ASN A CA 1
ATOM 728 C C . ASN A 1 93 ? 2.779 0.832 -0.701 1.00 91.62 93 ASN A C 1
ATOM 730 O O . ASN A 1 93 ? 3.855 0.916 -1.288 1.00 91.62 93 ASN A O 1
ATOM 734 N N . ILE A 1 94 ? 2.680 0.320 0.531 1.00 93.44 94 ILE A N 1
ATOM 735 C CA . ILE A 1 94 ? 3.832 -0.232 1.260 1.00 93.44 94 ILE A CA 1
ATOM 736 C C . ILE A 1 94 ? 4.373 -1.468 0.546 1.00 93.44 94 ILE A C 1
ATOM 738 O O . ILE A 1 94 ? 5.579 -1.556 0.331 1.00 93.44 94 ILE A O 1
ATOM 742 N N . LEU A 1 95 ? 3.497 -2.395 0.148 1.00 95.00 95 LEU A N 1
ATOM 743 C CA . LEU A 1 95 ? 3.893 -3.619 -0.550 1.00 95.00 95 LEU A CA 1
ATOM 744 C C . LEU A 1 95 ? 4.598 -3.299 -1.872 1.00 95.00 95 LEU A C 1
ATOM 746 O O . LEU A 1 95 ? 5.715 -3.762 -2.092 1.00 95.00 95 LEU A O 1
ATOM 750 N N . LEU A 1 96 ? 4.005 -2.437 -2.705 1.00 93.88 96 LEU A N 1
ATOM 751 C CA . LEU A 1 96 ? 4.613 -1.998 -3.964 1.00 93.88 96 LEU A CA 1
ATOM 752 C C . LEU A 1 96 ? 5.946 -1.278 -3.739 1.00 93.88 96 LEU A C 1
ATOM 754 O O . LEU A 1 96 ? 6.922 -1.545 -4.438 1.00 93.88 96 LEU A O 1
ATOM 758 N N . ALA A 1 97 ? 6.020 -0.387 -2.749 1.00 93.81 97 ALA A N 1
ATOM 759 C CA . ALA A 1 97 ? 7.267 0.289 -2.423 1.00 93.81 97 ALA A CA 1
ATOM 760 C C . ALA A 1 97 ? 8.346 -0.710 -1.985 1.00 93.81 97 ALA A C 1
ATOM 762 O O . ALA A 1 97 ? 9.448 -0.663 -2.517 1.00 93.81 97 ALA A O 1
ATOM 763 N N . ASN A 1 98 ? 8.036 -1.643 -1.086 1.00 94.69 98 ASN A N 1
ATOM 764 C CA . ASN A 1 98 ? 8.989 -2.643 -0.612 1.00 94.69 98 ASN A CA 1
ATOM 765 C C . ASN A 1 98 ? 9.496 -3.539 -1.750 1.00 94.69 98 ASN A C 1
ATOM 767 O O . ASN A 1 98 ? 10.703 -3.704 -1.903 1.00 94.69 98 ASN A O 1
ATOM 771 N N . MET A 1 99 ? 8.591 -4.065 -2.580 1.00 94.81 99 MET A N 1
ATOM 772 C CA . MET A 1 99 ? 8.943 -4.958 -3.690 1.00 94.81 99 MET A CA 1
ATOM 773 C C . MET A 1 99 ? 9.798 -4.276 -4.764 1.00 94.81 99 MET A C 1
ATOM 775 O O . MET A 1 99 ? 10.597 -4.930 -5.428 1.00 94.81 99 MET A O 1
ATOM 779 N N . HIS A 1 100 ? 9.657 -2.959 -4.924 1.00 94.12 100 HIS A N 1
ATOM 780 C CA . HIS A 1 100 ? 10.371 -2.186 -5.939 1.00 94.12 100 HIS A CA 1
ATOM 781 C C . HIS A 1 100 ? 11.426 -1.237 -5.356 1.00 94.12 100 HIS A C 1
ATOM 783 O O . HIS A 1 100 ? 11.770 -0.245 -6.000 1.00 94.12 100 HIS A O 1
ATOM 789 N N . ASN A 1 101 ? 11.957 -1.514 -4.158 1.00 94.75 101 ASN A N 1
ATOM 790 C CA . ASN A 1 101 ? 13.009 -0.710 -3.511 1.00 94.75 101 ASN A CA 1
ATOM 791 C C . ASN A 1 101 ? 12.683 0.795 -3.474 1.00 94.75 101 ASN A C 1
ATOM 793 O O . ASN A 1 101 ? 13.512 1.648 -3.791 1.00 94.75 101 ASN A O 1
ATOM 797 N N . HIS A 1 102 ? 11.426 1.109 -3.170 1.00 92.75 102 HIS A N 1
ATOM 798 C CA . HIS A 1 102 ? 10.860 2.453 -3.094 1.00 92.75 102 HIS A CA 1
ATOM 799 C C . HIS A 1 102 ? 10.990 3.256 -4.398 1.00 92.75 102 HIS A C 1
ATOM 801 O O . HIS A 1 102 ? 10.873 4.481 -4.380 1.00 92.75 102 HIS A O 1
ATOM 807 N N . ASN A 1 103 ? 11.169 2.582 -5.541 1.00 92.44 103 ASN A N 1
ATOM 808 C CA . ASN A 1 103 ? 11.204 3.193 -6.865 1.00 92.44 103 ASN A CA 1
ATOM 809 C C . ASN A 1 103 ? 9.833 3.076 -7.564 1.00 92.44 103 ASN A C 1
ATOM 811 O O . ASN A 1 103 ? 9.499 2.012 -8.096 1.00 92.44 103 ASN A O 1
ATOM 815 N N . PRO A 1 104 ? 9.046 4.166 -7.653 1.00 89.31 104 PRO A N 1
ATOM 816 C CA . PRO A 1 104 ? 7.703 4.131 -8.232 1.00 89.31 104 PRO A CA 1
ATOM 817 C C . PRO A 1 104 ? 7.681 3.786 -9.723 1.00 89.31 104 PRO A C 1
ATOM 819 O O . PRO A 1 104 ? 6.651 3.355 -10.234 1.00 89.31 104 PRO A O 1
ATOM 822 N N . LYS A 1 105 ? 8.805 3.910 -10.443 1.00 89.56 105 LYS A N 1
ATOM 823 C CA . LYS A 1 105 ? 8.873 3.526 -11.863 1.00 89.56 105 LYS A CA 1
ATOM 824 C C . LYS A 1 105 ? 8.629 2.029 -12.093 1.00 89.56 105 LYS A C 1
ATOM 826 O O . LYS A 1 105 ? 8.300 1.659 -13.212 1.00 89.56 105 LYS A O 1
ATOM 831 N N . GLY A 1 106 ? 8.784 1.192 -11.062 1.00 86.75 106 GLY A N 1
ATOM 832 C CA . GLY A 1 106 ? 8.540 -0.249 -11.148 1.00 86.75 106 GLY A CA 1
ATOM 833 C C . GLY A 1 106 ? 7.061 -0.647 -11.168 1.00 86.75 106 GLY A C 1
ATOM 834 O O . GLY A 1 106 ? 6.750 -1.747 -11.603 1.00 86.75 106 GLY A O 1
ATOM 835 N N . TYR A 1 107 ? 6.156 0.236 -10.731 1.00 86.62 107 TYR A N 1
ATOM 836 C CA . TYR A 1 107 ? 4.738 -0.106 -10.545 1.00 86.62 107 TYR A CA 1
ATOM 837 C C . TYR A 1 107 ? 3.745 1.010 -10.899 1.00 86.62 107 TYR A C 1
ATOM 839 O O . TYR A 1 107 ? 2.533 0.802 -10.850 1.00 86.62 107 TYR A O 1
ATOM 847 N N . VAL A 1 108 ? 4.223 2.199 -11.270 1.00 86.50 108 VAL A N 1
ATOM 848 C CA . VAL A 1 108 ? 3.378 3.332 -11.659 1.00 86.50 108 VAL A CA 1
ATOM 849 C C . VAL A 1 108 ? 3.519 3.588 -13.148 1.00 86.50 108 VAL A C 1
ATOM 851 O O . VAL A 1 108 ? 4.580 3.980 -13.634 1.00 86.50 108 VAL A O 1
ATOM 854 N N . VAL A 1 109 ? 2.409 3.464 -13.869 1.00 82.50 109 VAL A N 1
ATOM 855 C CA . VAL A 1 109 ? 2.344 3.819 -15.287 1.00 82.50 109 VAL A CA 1
ATOM 856 C C . VAL A 1 109 ? 1.878 5.268 -15.423 1.00 82.50 109 VAL A C 1
ATOM 858 O O . VAL A 1 109 ? 0.720 5.593 -15.168 1.00 82.50 109 VAL A O 1
ATOM 861 N N . LYS A 1 110 ? 2.779 6.156 -15.854 1.00 80.62 110 LYS A N 1
ATOM 862 C CA . LYS A 1 110 ? 2.451 7.542 -16.223 1.00 80.62 110 LYS A CA 1
ATOM 863 C C . LYS A 1 110 ? 2.317 7.631 -17.741 1.00 80.62 110 LYS A C 1
ATOM 865 O O . LYS A 1 110 ? 3.304 7.854 -18.433 1.00 80.62 110 LYS A O 1
ATOM 870 N N . THR A 1 111 ? 1.107 7.434 -18.260 1.00 80.88 111 THR A N 1
ATOM 871 C CA . THR A 1 111 ? 0.829 7.528 -19.700 1.00 80.88 111 THR A CA 1
ATOM 872 C C . THR A 1 111 ? -0.455 8.301 -19.972 1.00 80.88 111 THR A C 1
ATOM 874 O O . THR A 1 111 ? -1.434 8.165 -19.243 1.00 80.88 111 THR A O 1
ATOM 877 N N . SER A 1 112 ? -0.453 9.111 -21.031 1.00 82.12 112 SER A N 1
ATOM 878 C CA . SER A 1 112 ? -1.662 9.722 -21.595 1.00 82.12 112 SER A CA 1
ATOM 879 C C . SER A 1 112 ? -2.333 8.832 -22.646 1.00 82.12 112 SER A C 1
ATOM 881 O O . SER A 1 112 ? -3.461 9.115 -23.041 1.00 82.12 112 SER A O 1
ATOM 883 N N . ALA A 1 113 ? -1.669 7.754 -23.083 1.00 84.31 113 ALA A N 1
ATOM 884 C CA . ALA A 1 113 ? -2.161 6.871 -24.140 1.00 84.31 113 ALA A CA 1
ATOM 885 C C . ALA A 1 113 ? -3.340 5.991 -23.695 1.00 84.31 113 ALA A C 1
ATOM 887 O O . ALA A 1 113 ? -4.116 5.531 -24.527 1.00 84.31 113 ALA A O 1
ATOM 888 N N . ILE A 1 114 ? -3.485 5.755 -22.387 1.00 78.06 114 ILE A N 1
ATOM 889 C CA . ILE A 1 114 ? -4.525 4.893 -21.819 1.00 78.06 114 ILE A CA 1
ATOM 890 C C . ILE A 1 114 ? -5.321 5.699 -20.797 1.00 78.06 114 ILE A C 1
ATOM 892 O O . ILE A 1 114 ? -4.761 6.249 -19.849 1.00 78.06 114 ILE A O 1
ATOM 896 N N . ARG A 1 115 ? -6.646 5.745 -20.969 1.00 79.06 115 ARG A N 1
ATOM 897 C CA . ARG A 1 115 ? -7.568 6.392 -20.032 1.00 79.06 115 ARG A CA 1
ATOM 898 C C . ARG A 1 115 ? -8.632 5.406 -19.573 1.00 79.06 115 ARG A C 1
ATOM 900 O O . ARG A 1 115 ? -9.502 5.021 -20.346 1.00 79.06 115 ARG A O 1
ATOM 907 N N . PHE A 1 116 ? -8.616 5.079 -18.286 1.00 76.62 116 PHE A N 1
ATOM 908 C CA . PHE A 1 116 ? -9.683 4.306 -17.660 1.00 76.62 116 PHE A CA 1
ATOM 909 C C . PHE A 1 116 ? -10.864 5.222 -17.324 1.00 76.62 116 PHE A C 1
ATOM 911 O O . PHE A 1 116 ? -10.707 6.236 -16.641 1.00 76.62 116 PHE A O 1
ATOM 918 N N . GLN A 1 117 ? -12.058 4.876 -17.806 1.00 80.25 117 GLN A N 1
ATOM 919 C CA . GLN A 1 117 ? -13.304 5.545 -17.429 1.00 80.25 117 GLN A CA 1
ATOM 920 C C . GLN A 1 117 ? -14.154 4.591 -16.599 1.00 80.25 117 GLN A C 1
ATOM 922 O O . GLN A 1 117 ? -14.705 3.627 -17.120 1.00 80.25 117 GLN A O 1
ATOM 927 N N . ARG A 1 118 ? -14.298 4.883 -15.306 1.00 73.88 118 ARG A N 1
ATOM 928 C CA . ARG A 1 118 ? -15.266 4.197 -14.449 1.00 73.88 118 ARG A CA 1
ATOM 929 C C . ARG A 1 118 ? -16.634 4.851 -14.608 1.00 73.88 118 ARG A C 1
ATOM 931 O O . ARG A 1 118 ? -16.753 6.063 -14.439 1.00 73.88 118 ARG A O 1
ATOM 938 N N . ARG A 1 119 ? -17.666 4.060 -14.897 1.00 79.81 119 ARG A N 1
ATOM 939 C CA . ARG A 1 119 ? -19.065 4.508 -14.933 1.00 79.81 119 ARG A CA 1
ATOM 940 C C . ARG A 1 119 ? -19.891 3.618 -14.017 1.00 79.81 119 ARG A C 1
ATOM 942 O O . ARG A 1 119 ? -19.638 2.421 -13.945 1.00 79.81 119 ARG A O 1
ATOM 949 N N . ALA A 1 120 ? -20.853 4.205 -13.313 1.00 78.00 120 ALA A N 1
ATOM 950 C CA . ALA A 1 120 ? -21.847 3.413 -12.604 1.00 78.00 120 ALA A CA 1
ATOM 951 C C . ALA A 1 120 ? -22.676 2.636 -13.635 1.00 78.00 120 ALA A C 1
ATOM 953 O O . ALA A 1 120 ? -23.089 3.206 -14.651 1.00 78.00 120 ALA A O 1
ATOM 954 N N . ALA A 1 121 ? -22.909 1.349 -13.388 1.00 80.19 121 ALA A N 1
ATOM 955 C CA . ALA A 1 121 ? -23.864 0.605 -14.193 1.00 80.19 121 ALA A CA 1
ATOM 956 C C . ALA A 1 121 ? -25.266 1.181 -13.947 1.00 80.19 121 ALA A C 1
ATOM 958 O O . ALA A 1 121 ? -25.623 1.493 -12.812 1.00 80.19 121 ALA A O 1
ATOM 959 N N . LYS A 1 122 ? -26.069 1.324 -15.008 1.00 83.56 122 LYS A N 1
ATOM 960 C CA . LYS A 1 122 ? -27.471 1.764 -14.878 1.00 83.56 122 LYS A CA 1
ATOM 961 C C . LYS A 1 122 ? -28.333 0.719 -14.162 1.00 83.56 122 LYS A C 1
ATOM 963 O O . LYS A 1 122 ? -29.327 1.068 -13.538 1.00 83.56 122 LYS A O 1
ATOM 968 N N . LYS A 1 123 ? -27.949 -0.552 -14.279 1.00 86.50 123 LYS A N 1
ATOM 969 C CA . LYS A 1 123 ? -28.542 -1.707 -13.613 1.00 86.50 123 LYS A CA 1
ATOM 970 C C . LYS A 1 123 ? -27.410 -2.699 -13.352 1.00 86.50 123 LYS A C 1
ATOM 972 O O . LYS A 1 123 ? -26.583 -2.897 -14.236 1.00 86.50 123 LYS A O 1
ATOM 977 N N . LEU A 1 124 ? -27.354 -3.237 -12.141 1.00 84.88 124 LEU A N 1
ATOM 978 C CA . LEU A 1 124 ? -26.370 -4.224 -11.702 1.00 84.88 124 LEU A CA 1
ATOM 979 C C . LEU A 1 124 ? -27.175 -5.378 -11.103 1.00 84.88 124 LEU A C 1
ATOM 981 O O . LEU A 1 124 ? -28.082 -5.132 -10.306 1.00 84.88 124 LEU A O 1
ATOM 985 N N . SER A 1 125 ? -26.920 -6.600 -11.551 1.00 86.12 125 SER A N 1
ATOM 986 C CA . SER A 1 125 ? -27.616 -7.809 -11.112 1.00 86.12 125 SER A CA 1
ATOM 987 C C . SER A 1 125 ? -26.634 -8.813 -10.518 1.00 86.12 125 SER A C 1
ATOM 989 O O . SER A 1 125 ? -25.434 -8.733 -10.760 1.00 86.12 125 SER A O 1
ATOM 991 N N . GLU A 1 126 ? -27.131 -9.774 -9.738 1.00 84.12 126 GLU A N 1
ATOM 992 C CA . GLU A 1 126 ? -26.275 -10.808 -9.141 1.00 84.12 126 GLU A CA 1
ATOM 993 C C . GLU A 1 126 ? -25.571 -11.672 -10.189 1.00 84.12 126 GLU A C 1
ATOM 995 O O . GLU A 1 126 ? -24.453 -12.114 -9.954 1.00 84.12 126 GLU A O 1
ATOM 1000 N N . SER A 1 127 ? -26.181 -11.884 -11.360 1.00 84.81 127 SER A N 1
ATOM 1001 C CA . SER A 1 127 ? -25.519 -12.576 -12.471 1.00 84.81 127 SER A CA 1
ATOM 1002 C C . SER A 1 127 ? -24.300 -11.820 -12.992 1.00 84.81 127 SER A C 1
ATOM 1004 O O . SER A 1 127 ? -23.340 -12.461 -13.391 1.00 84.81 127 SER A O 1
ATOM 1006 N N . ASP A 1 128 ? -24.285 -10.485 -12.920 1.00 81.50 128 ASP A N 1
ATOM 1007 C CA . ASP A 1 128 ? -23.117 -9.684 -13.321 1.00 81.50 128 ASP A CA 1
ATOM 1008 C C . ASP A 1 128 ? -21.948 -9.803 -12.321 1.00 81.50 128 ASP A C 1
ATOM 1010 O O . ASP A 1 128 ? -20.853 -9.306 -12.583 1.00 81.50 128 ASP A O 1
ATOM 1014 N N . LEU A 1 129 ? -22.185 -10.411 -11.151 1.00 80.00 129 LEU A N 1
ATOM 1015 C CA . LEU A 1 129 ? -21.200 -10.616 -10.086 1.00 80.00 129 LEU A CA 1
ATOM 1016 C C . LEU A 1 129 ? -20.683 -12.058 -10.020 1.00 80.00 129 LEU A C 1
ATOM 1018 O O . LEU A 1 129 ? -19.824 -12.352 -9.186 1.00 80.00 129 LEU A O 1
ATOM 1022 N N . LYS A 1 130 ? -21.213 -12.965 -10.847 1.00 82.88 130 LYS A N 1
ATOM 1023 C CA . LYS A 1 130 ? -20.744 -14.348 -10.887 1.00 82.88 130 LYS A CA 1
ATOM 1024 C C . LYS A 1 130 ? -19.465 -14.439 -11.718 1.00 82.88 130 LYS A C 1
ATOM 1026 O O . LYS A 1 130 ? -19.333 -13.818 -12.770 1.00 82.88 130 LYS A O 1
ATOM 1031 N N . CYS A 1 131 ? -18.504 -15.193 -11.199 1.00 70.19 131 CYS A N 1
ATOM 1032 C CA . CYS A 1 131 ? -17.294 -15.568 -11.917 1.00 70.19 131 CYS A CA 1
ATOM 1033 C C . CYS A 1 131 ? -17.585 -16.884 -12.645 1.00 70.19 131 CYS A C 1
ATOM 1035 O O . CYS A 1 131 ? -17.234 -17.945 -12.129 1.00 70.19 131 CYS A O 1
ATOM 1037 N N . ASP A 1 132 ? -18.317 -16.805 -13.753 1.00 55.19 132 ASP A N 1
ATOM 1038 C CA . ASP A 1 132 ? -18.606 -17.953 -14.623 1.00 55.19 132 ASP A CA 1
ATOM 1039 C C . ASP A 1 132 ? -17.334 -18.446 -15.339 1.00 55.19 132 ASP A C 1
ATOM 1041 O O . ASP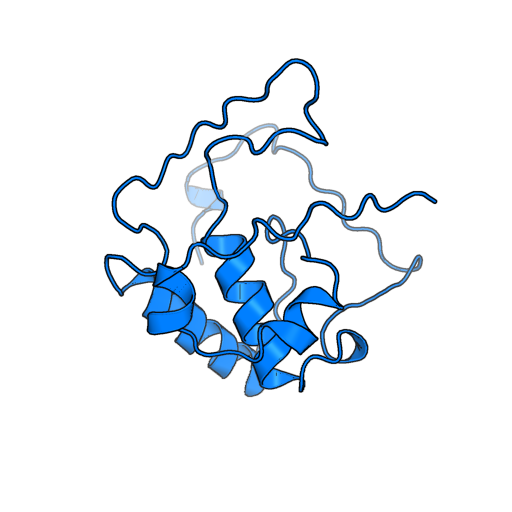 A 1 132 ? -16.532 -17.588 -15.787 1.00 55.19 132 ASP A O 1
#

Sequence (132 aa):
MGGLRHQHSSTIFGLYEYLPTNTKELKKNECYAAGFAFAVRTADTVELIKWYVLCALEKDCMAPPGAKLKCS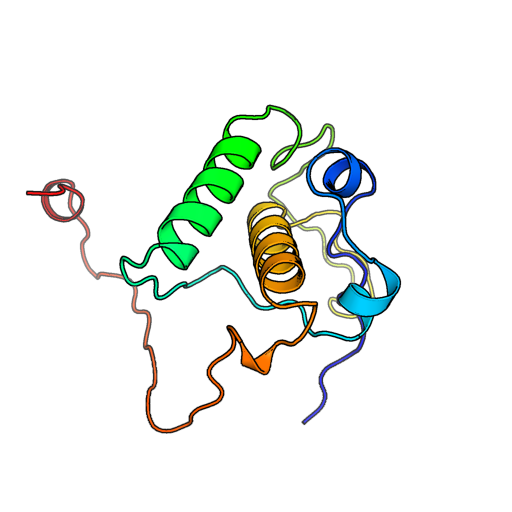FGKDKHGTYANCHRYDQSVINILLANMHNHNPKGYVVKTSAIRFQRRAAKKLSESDLKCD